Protein AF-T1AC53-F1 (afdb_monomer_lite)

Organism: NCBI:txid410659

Sequence (130 aa):
MSADTTSFPVYLRVLTKAKKARPKWEARDERPNDHLTLVFDTETTTDYQQDLRFGVARVYALGNLTRTVVFYGEVTDEERETISAWAKESGYDAMPREEFVKSVFLPLALDQRAVVVGFNLPFDLSRLAV

Foldseek 3Di:
DDPDPDDDDDDDDDDDDPDDPDDDDDPDPDDAPPQKAKEKDFQFDPDPVRATAKMKIFIGGNNHTDAIEIEGDPDDPVVLCVSCVVCVVVVHHYYYLQCCVVPPVCCVCPVNVHHYDYDVVVVVVVNSDD

Structure (mmCIF, N/CA/C/O backbone):
data_AF-T1AC53-F1
#
_entry.id   AF-T1AC53-F1
#
loop_
_atom_site.group_PDB
_atom_site.id
_atom_site.type_symbol
_atom_site.label_atom_id
_atom_site.label_alt_id
_atom_site.label_comp_id
_atom_site.label_asym_id
_atom_site.label_entity_id
_atom_site.label_seq_id
_atom_site.pdbx_PDB_ins_code
_atom_site.Cartn_x
_atom_site.Cartn_y
_atom_site.Cartn_z
_atom_site.occupancy
_atom_site.B_iso_or_equiv
_atom_site.auth_seq_id
_atom_site.auth_comp_id
_atom_site.auth_asym_id
_atom_site.auth_atom_id
_atom_site.pdbx_PDB_model_num
ATOM 1 N N . MET A 1 1 ? 30.720 9.143 36.780 1.00 39.81 1 MET A N 1
ATOM 2 C CA . MET A 1 1 ? 29.527 8.340 36.452 1.00 39.81 1 MET A CA 1
ATOM 3 C C . MET A 1 1 ? 29.515 8.173 34.945 1.00 39.81 1 MET A C 1
ATOM 5 O O . MET A 1 1 ? 29.294 9.147 34.241 1.00 39.81 1 MET A O 1
ATOM 9 N N . SER A 1 2 ? 29.936 7.006 34.463 1.00 45.09 2 SER A N 1
ATOM 10 C CA . SER A 1 2 ? 29.977 6.672 33.038 1.00 45.09 2 SER A CA 1
ATOM 11 C C . SER A 1 2 ? 28.555 6.394 32.565 1.00 45.09 2 SER A C 1
ATOM 13 O O . SER A 1 2 ? 27.897 5.521 33.125 1.00 45.09 2 SER A O 1
ATOM 15 N N . ALA A 1 3 ? 28.076 7.166 31.590 1.00 49.88 3 ALA A N 1
ATOM 16 C CA . ALA A 1 3 ? 26.796 6.911 30.949 1.00 49.88 3 ALA A CA 1
ATOM 17 C C . ALA A 1 3 ? 26.873 5.559 30.231 1.00 49.88 3 ALA A C 1
ATOM 19 O O . ALA A 1 3 ? 27.726 5.351 29.370 1.00 49.88 3 ALA A O 1
ATOM 20 N N . ASP A 1 4 ? 26.021 4.645 30.675 1.00 58.34 4 ASP A N 1
ATOM 21 C CA . ASP A 1 4 ? 25.825 3.314 30.126 1.00 58.34 4 ASP A CA 1
ATOM 22 C C . ASP A 1 4 ? 25.293 3.468 28.695 1.00 58.34 4 ASP A C 1
ATOM 24 O O . ASP A 1 4 ? 24.227 4.050 28.478 1.00 58.34 4 ASP A O 1
ATOM 28 N N . THR A 1 5 ? 26.079 3.046 27.705 1.00 56.56 5 THR A N 1
ATOM 29 C CA . THR A 1 5 ? 25.692 3.091 26.293 1.00 56.56 5 THR A CA 1
ATOM 30 C C . THR A 1 5 ? 24.596 2.053 26.086 1.00 56.56 5 THR A C 1
ATOM 32 O O . THR A 1 5 ? 24.867 0.878 25.842 1.00 56.56 5 THR A O 1
ATOM 35 N N . THR A 1 6 ? 23.347 2.481 26.238 1.00 64.44 6 THR A N 1
ATOM 36 C CA . THR A 1 6 ? 22.156 1.657 26.061 1.00 64.44 6 THR A CA 1
ATOM 37 C C . THR A 1 6 ? 22.160 1.031 24.669 1.00 64.44 6 THR A C 1
ATOM 39 O O . THR A 1 6 ? 22.087 1.704 23.643 1.00 64.44 6 THR A O 1
ATOM 42 N N . SER A 1 7 ? 22.302 -0.293 24.636 1.00 67.06 7 SER A N 1
ATOM 43 C CA . SER A 1 7 ? 22.166 -1.092 23.424 1.00 67.06 7 SER A CA 1
ATOM 44 C C . SER A 1 7 ? 20.745 -0.932 22.887 1.00 67.06 7 SER A C 1
ATOM 46 O O . SER A 1 7 ? 19.778 -1.304 23.550 1.00 67.06 7 SER A O 1
ATOM 48 N N . PHE A 1 8 ? 20.617 -0.364 21.689 1.00 59.66 8 PHE A N 1
ATOM 49 C CA . PHE A 1 8 ? 19.352 -0.332 20.967 1.00 59.66 8 PHE A CA 1
ATOM 50 C 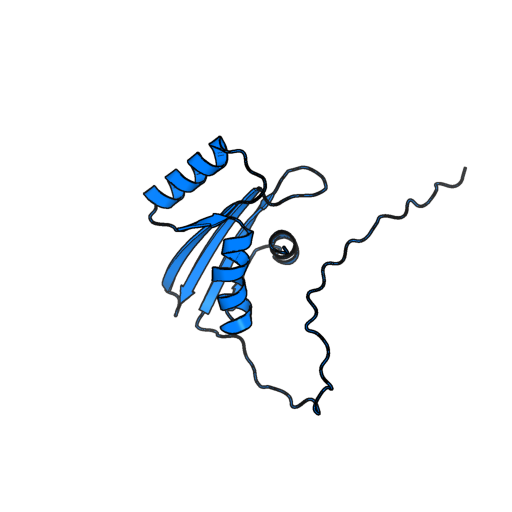C . PHE A 1 8 ? 19.200 -1.638 20.181 1.00 59.66 8 PHE A C 1
ATOM 52 O O . PHE A 1 8 ? 20.071 -1.950 19.362 1.00 59.66 8 PHE A O 1
ATOM 59 N N . PRO A 1 9 ? 18.125 -2.415 20.390 1.00 68.19 9 PRO A N 1
ATOM 60 C CA . PRO A 1 9 ? 17.877 -3.590 19.573 1.00 68.19 9 PRO A CA 1
ATOM 61 C C . PRO A 1 9 ? 17.594 -3.150 18.132 1.00 68.19 9 PRO A C 1
ATOM 63 O O . PRO A 1 9 ? 16.633 -2.435 17.856 1.00 68.19 9 PRO A O 1
ATOM 66 N N . VAL A 1 10 ? 18.456 -3.571 17.205 1.00 65.75 10 VAL A N 1
ATOM 67 C CA . VAL A 1 10 ? 18.244 -3.389 15.767 1.00 65.75 10 VAL A CA 1
ATOM 68 C C . VAL A 1 10 ? 17.464 -4.590 15.253 1.00 65.75 10 VAL A C 1
ATOM 70 O O . VAL A 1 10 ? 17.959 -5.717 15.262 1.00 65.75 10 VAL A O 1
ATOM 73 N N . TYR A 1 11 ? 16.242 -4.347 14.791 1.00 66.00 11 TYR A N 1
ATOM 74 C CA . TYR A 1 11 ? 15.401 -5.376 14.194 1.00 66.00 11 TYR A CA 1
ATOM 75 C C . TYR A 1 11 ? 15.585 -5.372 12.677 1.00 66.00 11 TYR A C 1
ATOM 77 O O . TYR A 1 11 ? 15.142 -4.461 11.981 1.00 66.00 11 TYR A O 1
ATOM 85 N N . LEU A 1 12 ? 16.253 -6.404 12.159 1.00 57.72 12 LEU A N 1
ATOM 86 C CA . LEU A 1 12 ? 16.445 -6.613 10.727 1.00 57.72 12 LEU A CA 1
ATOM 87 C C . LEU A 1 12 ? 15.431 -7.648 10.226 1.00 57.72 12 LEU A C 1
ATOM 89 O O . LEU A 1 12 ? 15.503 -8.821 10.593 1.00 57.72 12 LEU A O 1
ATOM 93 N N . ARG A 1 13 ? 14.502 -7.234 9.360 1.00 59.56 13 ARG A N 1
ATOM 94 C CA . ARG A 1 13 ? 13.621 -8.162 8.637 1.00 59.56 13 ARG A CA 1
ATOM 95 C C . ARG A 1 13 ? 14.279 -8.529 7.310 1.00 59.56 13 ARG A C 1
ATOM 97 O O . ARG A 1 13 ? 14.481 -7.670 6.457 1.00 59.56 13 ARG A O 1
ATOM 104 N N . VAL A 1 14 ? 14.625 -9.804 7.137 1.00 72.12 14 VAL A N 1
ATOM 105 C CA . VAL A 1 14 ? 15.183 -10.335 5.885 1.00 72.12 14 VAL A CA 1
ATOM 106 C C . VAL A 1 14 ? 14.300 -11.468 5.392 1.00 72.12 14 VAL A C 1
ATOM 108 O O . VAL A 1 14 ? 14.172 -12.496 6.054 1.00 72.12 14 VAL A O 1
ATOM 111 N N . LEU A 1 15 ? 13.750 -11.322 4.189 1.00 68.38 15 LEU A N 1
ATOM 112 C CA . LEU A 1 15 ? 13.150 -12.441 3.477 1.00 68.38 15 LEU A CA 1
ATOM 113 C C . LEU A 1 15 ? 14.269 -13.234 2.788 1.00 68.38 15 LEU A C 1
ATOM 115 O O . LEU A 1 15 ? 14.904 -12.743 1.855 1.00 68.38 15 LEU A O 1
ATOM 119 N N . THR A 1 16 ? 14.519 -14.467 3.231 1.00 71.88 16 THR A N 1
ATOM 120 C CA . THR A 1 16 ? 15.448 -15.376 2.542 1.00 71.88 16 THR A CA 1
ATOM 121 C C . THR A 1 16 ? 14.692 -16.566 1.962 1.00 71.88 16 THR A C 1
ATOM 123 O O . THR A 1 16 ? 13.901 -17.211 2.645 1.00 71.88 16 THR A O 1
ATOM 126 N N . LYS A 1 17 ? 14.930 -16.882 0.684 1.00 75.62 17 LYS A N 1
ATOM 127 C CA . LYS A 1 17 ? 14.525 -18.175 0.112 1.00 75.62 17 LYS A CA 1
ATOM 128 C C . LYS A 1 17 ? 15.512 -19.245 0.601 1.00 75.62 17 LYS A C 1
ATOM 130 O O . LYS A 1 17 ? 16.719 -18.994 0.620 1.00 75.62 17 LYS A O 1
ATOM 135 N N . ALA A 1 18 ? 15.026 -20.435 0.962 1.00 72.69 18 ALA A N 1
ATOM 136 C CA . ALA A 1 18 ? 15.882 -21.554 1.365 1.00 72.69 18 ALA A CA 1
ATOM 137 C C . ALA A 1 18 ? 16.956 -21.844 0.291 1.00 72.69 18 ALA A C 1
ATOM 139 O O . ALA A 1 18 ? 16.640 -21.985 -0.894 1.00 72.69 18 ALA A O 1
ATOM 140 N N . LYS A 1 19 ? 18.238 -21.918 0.686 1.00 58.81 19 LYS A N 1
ATOM 141 C CA . LYS A 1 19 ? 19.358 -22.185 -0.235 1.00 58.81 19 LYS A CA 1
ATOM 142 C C . LYS A 1 19 ? 19.293 -23.630 -0.754 1.00 58.81 19 LYS A C 1
ATOM 144 O O . LYS A 1 19 ? 19.782 -24.543 -0.098 1.00 58.81 19 LYS A O 1
ATOM 149 N N . LYS A 1 20 ? 18.778 -23.836 -1.969 1.00 66.25 20 LYS A N 1
ATOM 150 C CA . LYS A 1 20 ? 19.229 -24.954 -2.820 1.00 66.25 20 LYS A CA 1
ATOM 151 C C . LYS A 1 20 ? 20.613 -24.608 -3.392 1.00 66.25 20 LYS A C 1
ATOM 153 O O . LYS A 1 20 ? 20.920 -23.426 -3.560 1.00 66.25 20 LYS A O 1
ATOM 158 N N . ALA A 1 21 ? 21.456 -25.621 -3.623 1.00 65.44 21 ALA A N 1
ATOM 159 C CA . ALA A 1 21 ? 22.818 -25.461 -4.144 1.00 65.44 21 ALA A CA 1
ATOM 160 C C . ALA A 1 21 ? 22.843 -24.479 -5.329 1.00 65.44 21 ALA A C 1
ATOM 162 O O . ALA A 1 21 ? 22.028 -24.592 -6.244 1.00 65.44 21 ALA A O 1
ATOM 163 N N . ARG A 1 22 ? 23.728 -23.474 -5.272 1.00 56.34 22 ARG A N 1
ATOM 164 C CA . ARG A 1 22 ? 23.737 -22.376 -6.245 1.00 56.34 22 ARG A CA 1
ATOM 165 C C . ARG A 1 22 ? 24.419 -22.827 -7.543 1.00 56.34 22 ARG A C 1
ATOM 167 O O . ARG A 1 22 ? 25.608 -23.140 -7.491 1.00 56.34 22 ARG A O 1
ATOM 174 N N . PRO A 1 23 ? 23.725 -22.825 -8.694 1.00 65.00 23 PRO A N 1
ATOM 175 C CA . PRO A 1 23 ? 24.395 -22.892 -9.986 1.00 65.00 23 PRO A CA 1
ATOM 176 C C . PRO A 1 23 ? 25.288 -21.655 -10.187 1.00 65.00 23 PRO A C 1
ATOM 178 O O . PRO A 1 23 ? 25.116 -20.628 -9.522 1.00 65.00 23 PRO A O 1
ATOM 181 N N . LYS A 1 24 ? 26.270 -21.778 -11.087 1.00 57.53 24 LYS A N 1
ATOM 182 C CA . LYS A 1 24 ? 27.206 -20.712 -11.474 1.00 57.53 24 LYS A CA 1
ATOM 183 C C . LYS A 1 24 ? 26.410 -19.453 -11.860 1.00 57.53 24 LYS A C 1
ATOM 185 O O . LYS A 1 24 ? 25.439 -19.555 -12.602 1.00 57.53 24 LYS A O 1
ATOM 190 N N . TRP A 1 25 ? 26.773 -18.295 -11.306 1.00 51.94 25 TRP A N 1
ATOM 191 C CA . TRP A 1 25 ? 26.032 -17.047 -11.517 1.00 51.94 25 TRP A CA 1
ATOM 192 C C . TRP A 1 25 ? 26.261 -16.557 -12.951 1.00 51.94 25 TRP A C 1
ATOM 194 O O . TRP A 1 25 ? 27.343 -16.072 -13.277 1.00 51.94 25 TRP A O 1
ATOM 204 N N . GLU A 1 26 ? 25.263 -16.728 -13.811 1.00 58.00 26 GLU A N 1
ATOM 205 C CA . GLU A 1 26 ? 25.175 -16.023 -15.086 1.00 58.00 26 GLU A CA 1
ATOM 206 C C . GLU A 1 26 ? 24.484 -14.682 -14.836 1.00 58.00 26 GLU A C 1
ATOM 208 O O . GLU A 1 26 ? 23.461 -14.628 -14.148 1.00 58.00 26 GLU A O 1
ATOM 213 N N . ALA A 1 27 ? 25.054 -13.597 -15.365 1.00 53.09 27 ALA A N 1
ATOM 214 C CA . ALA A 1 27 ? 24.429 -12.285 -15.307 1.00 53.09 27 ALA A CA 1
ATOM 215 C C . ALA A 1 27 ? 23.115 -12.340 -16.092 1.00 53.09 27 ALA A C 1
ATOM 217 O O . ALA A 1 27 ? 23.089 -12.357 -17.320 1.00 53.09 27 ALA A O 1
ATOM 218 N N . ARG A 1 28 ? 22.016 -12.425 -15.355 1.00 56.84 28 ARG A N 1
ATOM 219 C CA . ARG A 1 28 ? 20.667 -12.320 -15.883 1.00 56.84 28 ARG A CA 1
ATOM 220 C C . ARG A 1 28 ? 20.418 -10.852 -16.222 1.00 56.84 28 ARG A C 1
ATOM 222 O O . ARG A 1 28 ? 20.440 -10.022 -15.320 1.00 56.84 28 ARG A O 1
ATOM 229 N N . ASP A 1 29 ? 20.167 -10.539 -17.495 1.00 60.31 29 ASP A N 1
ATOM 230 C CA . ASP A 1 29 ? 19.689 -9.219 -17.960 1.00 60.31 29 ASP A CA 1
ATOM 231 C C . ASP A 1 29 ? 18.210 -9.024 -17.554 1.00 60.31 29 ASP A C 1
ATOM 233 O O . ASP A 1 29 ? 17.331 -8.716 -18.355 1.00 60.31 29 ASP A O 1
ATOM 237 N N . GLU A 1 30 ? 17.895 -9.329 -16.294 1.00 71.69 30 GLU A N 1
ATOM 238 C CA . GLU A 1 30 ? 16.558 -9.222 -15.727 1.00 71.69 30 GLU A CA 1
ATOM 239 C C . GLU A 1 30 ? 16.334 -7.777 -15.296 1.00 71.69 30 GLU A C 1
ATOM 241 O O . GLU A 1 30 ? 16.576 -7.393 -14.152 1.00 71.69 30 GLU A O 1
ATOM 246 N N . ARG A 1 31 ? 15.909 -6.962 -16.258 1.00 82.88 31 ARG A N 1
ATOM 247 C CA . ARG A 1 31 ? 15.542 -5.568 -16.019 1.00 82.88 31 ARG A CA 1
ATOM 248 C C . ARG A 1 31 ? 14.165 -5.470 -15.353 1.00 82.88 31 ARG A C 1
ATOM 250 O O . ARG A 1 31 ? 13.342 -6.380 -15.521 1.00 82.88 31 ARG A O 1
ATOM 257 N N . PRO A 1 32 ? 13.906 -4.383 -14.606 1.00 88.00 32 PRO A N 1
ATOM 258 C CA . PRO A 1 32 ? 12.554 -4.022 -14.207 1.00 88.00 32 PRO A CA 1
ATOM 259 C C . PRO A 1 32 ? 11.608 -3.988 -15.411 1.00 88.00 32 PRO A C 1
ATOM 261 O O . PRO A 1 32 ? 12.017 -3.755 -16.549 1.00 88.00 32 PRO A O 1
ATOM 264 N N . ASN A 1 33 ? 10.330 -4.240 -15.157 1.00 91.94 33 ASN A N 1
ATOM 265 C CA . ASN A 1 33 ? 9.295 -4.048 -16.154 1.00 91.94 33 ASN A CA 1
ATOM 266 C C . ASN A 1 33 ? 8.951 -2.556 -16.236 1.00 91.94 33 ASN A C 1
ATOM 268 O O . ASN A 1 33 ? 8.101 -2.071 -15.494 1.00 91.94 33 ASN A O 1
ATOM 272 N N . ASP A 1 34 ? 9.590 -1.842 -17.162 1.00 89.69 34 ASP A N 1
ATOM 273 C CA . ASP A 1 34 ? 9.417 -0.392 -17.350 1.00 89.69 34 ASP A CA 1
ATOM 274 C C . ASP A 1 34 ? 7.985 0.017 -17.761 1.00 89.69 34 ASP A C 1
ATOM 276 O O . ASP A 1 34 ? 7.645 1.200 -17.785 1.00 89.69 34 ASP A O 1
ATOM 280 N N . HIS A 1 35 ? 7.121 -0.950 -18.084 1.00 95.25 35 HIS A N 1
ATOM 281 C CA . HIS A 1 35 ? 5.713 -0.721 -18.406 1.00 95.25 35 HIS A CA 1
ATOM 282 C C . HIS A 1 35 ? 4.774 -0.897 -17.215 1.00 95.25 35 HIS A C 1
ATOM 284 O O . HIS A 1 35 ? 3.568 -0.714 -17.382 1.00 95.25 35 HIS A O 1
ATOM 290 N N . LEU A 1 36 ? 5.290 -1.264 -16.042 1.00 97.56 36 LEU A N 1
ATOM 291 C CA . LEU A 1 36 ? 4.490 -1.535 -14.858 1.00 97.56 36 LEU A CA 1
ATOM 292 C C . LEU A 1 36 ? 5.069 -0.797 -13.653 1.00 97.56 36 LEU A C 1
ATOM 294 O O . LEU A 1 36 ? 6.174 -1.094 -13.205 1.00 97.56 36 LEU A O 1
ATOM 298 N N . THR A 1 37 ? 4.290 0.120 -13.090 1.00 98.38 37 THR A N 1
ATOM 299 C CA . THR A 1 37 ? 4.695 0.921 -11.932 1.00 98.38 37 THR A CA 1
ATOM 300 C C . THR A 1 37 ? 3.718 0.709 -10.789 1.00 98.38 37 THR A C 1
ATOM 302 O O . THR A 1 37 ? 2.507 0.852 -10.962 1.00 98.38 37 THR A O 1
ATOM 305 N N . LEU A 1 38 ? 4.249 0.404 -9.610 1.00 98.12 38 LEU A N 1
ATOM 306 C CA . LEU A 1 38 ? 3.504 0.334 -8.360 1.00 98.12 38 LEU A CA 1
ATOM 307 C C . LEU A 1 38 ? 3.922 1.516 -7.488 1.00 98.12 38 LEU A C 1
ATOM 309 O O . LEU A 1 38 ? 5.035 1.537 -6.968 1.00 98.12 38 LEU A O 1
ATOM 313 N N . VAL A 1 39 ? 3.034 2.494 -7.339 1.00 98.31 39 VAL A N 1
ATOM 314 C CA . VAL A 1 39 ? 3.249 3.650 -6.462 1.00 98.31 39 VAL A CA 1
ATOM 315 C C . VAL A 1 39 ? 2.476 3.421 -5.179 1.00 98.31 39 VAL A C 1
ATOM 317 O O . VAL A 1 39 ? 1.281 3.144 -5.261 1.00 98.31 39 VAL A O 1
ATOM 320 N N . PHE A 1 40 ? 3.101 3.542 -4.015 1.00 97.81 40 PHE A N 1
ATOM 321 C CA . PHE A 1 40 ? 2.357 3.478 -2.760 1.00 97.81 40 PHE A CA 1
ATOM 322 C C . PHE A 1 40 ? 2.984 4.333 -1.666 1.00 97.81 40 PHE A C 1
ATOM 324 O O . PHE A 1 40 ? 4.153 4.709 -1.755 1.00 97.81 40 PHE A O 1
ATOM 331 N N . ASP A 1 41 ? 2.169 4.613 -0.658 1.00 97.25 41 ASP A N 1
ATOM 332 C CA . ASP A 1 41 ? 2.523 5.366 0.541 1.00 97.25 41 ASP A CA 1
ATOM 333 C C . ASP A 1 41 ? 1.766 4.789 1.744 1.00 97.25 41 ASP A C 1
ATOM 335 O O . ASP A 1 41 ? 0.694 4.179 1.565 1.00 97.25 41 ASP A O 1
ATOM 339 N N . THR A 1 42 ? 2.332 4.929 2.944 1.00 96.38 42 THR A N 1
ATOM 340 C CA . THR A 1 42 ? 1.744 4.403 4.181 1.00 96.38 42 THR A CA 1
ATOM 341 C C . THR A 1 42 ? 1.574 5.472 5.251 1.00 96.38 42 THR A C 1
ATOM 343 O O . THR A 1 42 ? 2.461 6.273 5.510 1.00 96.38 42 THR A O 1
ATOM 346 N N . GLU A 1 43 ? 0.437 5.417 5.936 1.00 96.44 43 GLU A N 1
ATOM 347 C CA . GLU A 1 43 ? 0.169 6.160 7.159 1.00 96.44 43 GLU A CA 1
ATOM 348 C C . GLU A 1 43 ? 0.459 5.260 8.361 1.00 96.44 43 GLU A C 1
ATOM 350 O O . GLU A 1 43 ? -0.028 4.123 8.451 1.00 96.44 43 GLU A O 1
ATOM 355 N N . THR A 1 44 ? 1.249 5.768 9.301 1.00 95.81 44 THR A N 1
ATOM 356 C CA . THR A 1 44 ? 1.738 5.021 10.464 1.00 95.81 44 THR A CA 1
ATOM 357 C C . THR A 1 44 ? 1.225 5.591 11.781 1.00 95.81 44 THR A C 1
ATOM 359 O O . THR A 1 44 ? 0.697 6.704 11.857 1.00 95.81 44 THR A O 1
ATOM 362 N N . THR A 1 45 ? 1.342 4.818 12.861 1.00 94.44 45 THR A N 1
ATOM 363 C CA . THR A 1 45 ? 1.169 5.358 14.214 1.00 94.44 45 THR A CA 1
ATOM 364 C C . THR A 1 45 ? 2.250 6.399 14.506 1.00 94.44 45 THR A C 1
ATOM 366 O O . THR A 1 45 ? 3.319 6.397 13.906 1.00 94.44 45 THR A O 1
ATOM 369 N N . THR A 1 46 ? 1.995 7.310 15.442 1.00 91.00 46 THR A N 1
ATOM 370 C CA . THR A 1 46 ? 2.948 8.375 15.804 1.00 91.00 46 THR A CA 1
ATOM 371 C C . THR A 1 46 ? 3.955 7.950 16.876 1.00 91.00 46 THR A C 1
ATOM 373 O O . THR A 1 46 ? 4.805 8.747 17.268 1.00 91.00 46 THR A O 1
ATOM 376 N N . ASP A 1 47 ? 3.845 6.726 17.397 1.00 90.44 47 ASP A N 1
ATOM 377 C CA . ASP A 1 47 ? 4.775 6.181 18.387 1.00 90.44 47 ASP A CA 1
ATOM 378 C C . ASP A 1 47 ? 6.085 5.696 17.737 1.00 90.44 47 ASP A C 1
ATOM 380 O O . ASP A 1 47 ? 6.260 5.742 16.522 1.00 90.44 47 ASP A O 1
ATOM 384 N N . TYR A 1 48 ? 7.040 5.240 18.547 1.00 88.38 48 TYR A N 1
ATOM 385 C CA . TYR A 1 48 ? 8.345 4.787 18.054 1.00 88.38 48 TYR A CA 1
ATOM 386 C C . TYR A 1 48 ? 8.294 3.523 17.184 1.00 88.38 48 TYR A C 1
ATOM 388 O O . TYR A 1 48 ? 9.248 3.267 16.449 1.00 88.38 48 TYR A O 1
ATOM 396 N N . GLN A 1 49 ? 7.230 2.722 17.280 1.00 87.56 49 GLN A N 1
ATOM 397 C CA . GLN A 1 49 ? 7.060 1.529 16.454 1.00 87.56 49 GLN A CA 1
ATOM 398 C C . GLN A 1 49 ? 6.621 1.903 15.045 1.00 87.56 49 GLN A C 1
ATOM 400 O O . GLN A 1 49 ? 7.069 1.239 14.108 1.00 87.56 49 GLN A O 1
ATOM 405 N N . GLN A 1 50 ? 5.863 2.999 14.887 1.00 91.12 50 GLN A N 1
ATOM 406 C CA . GLN A 1 50 ? 5.366 3.483 13.594 1.00 91.12 50 GLN A CA 1
ATOM 407 C C . GLN A 1 50 ? 4.605 2.371 12.855 1.00 91.12 50 GLN A C 1
ATOM 409 O O . GLN A 1 50 ? 4.894 2.072 11.694 1.00 91.12 50 GLN A O 1
ATOM 414 N N . ASP A 1 51 ? 3.701 1.679 13.544 1.00 93.62 51 ASP A N 1
ATOM 415 C CA . ASP A 1 51 ? 2.965 0.557 12.964 1.00 93.62 51 ASP A CA 1
ATOM 416 C C . ASP A 1 51 ? 2.043 1.033 11.840 1.00 93.62 51 ASP A C 1
ATOM 418 O O . ASP A 1 51 ? 1.553 2.161 11.850 1.00 93.62 51 ASP A O 1
ATOM 422 N N . LEU A 1 52 ? 1.829 0.179 10.835 1.00 96.25 52 LEU A N 1
ATOM 423 C CA . LEU A 1 52 ? 0.972 0.514 9.701 1.00 96.25 52 LEU A CA 1
ATOM 424 C C . LEU A 1 52 ? -0.459 0.739 10.183 1.00 96.25 52 LEU A C 1
ATOM 426 O O . LEU A 1 52 ? -1.080 -0.210 10.655 1.00 96.25 52 LEU A O 1
ATOM 430 N N . ARG A 1 53 ? -1.017 1.924 9.941 1.00 97.12 53 ARG A N 1
ATOM 431 C CA . ARG A 1 53 ? -2.458 2.159 10.063 1.00 97.12 53 ARG A CA 1
ATOM 432 C C . ARG A 1 53 ? -3.142 1.787 8.757 1.00 97.12 53 ARG A C 1
ATOM 434 O O . ARG A 1 53 ? -3.893 0.820 8.690 1.00 97.12 53 ARG A O 1
ATOM 441 N N . PHE A 1 54 ? -2.823 2.496 7.683 1.00 97.94 54 PHE A N 1
ATOM 442 C CA . PHE A 1 54 ? -3.320 2.184 6.347 1.00 97.94 54 PHE A CA 1
ATOM 443 C C . PHE A 1 54 ? -2.368 2.701 5.276 1.00 97.94 54 PHE A C 1
ATOM 445 O O . PHE A 1 54 ? -1.402 3.390 5.571 1.00 97.94 54 PHE A O 1
ATOM 452 N N . GLY A 1 55 ? -2.614 2.349 4.025 1.00 97.69 55 GLY A N 1
ATOM 453 C CA . GLY A 1 55 ? -1.873 2.872 2.894 1.00 97.69 55 GLY A CA 1
ATOM 454 C C . GLY A 1 55 ? -2.683 2.784 1.616 1.00 97.69 55 GLY A C 1
ATOM 455 O O . GLY A 1 55 ? -3.718 2.110 1.543 1.00 97.69 55 GLY A O 1
ATOM 456 N N . VAL A 1 56 ? -2.206 3.491 0.599 1.00 98.44 56 VAL A N 1
ATOM 457 C CA . VAL A 1 56 ? -2.830 3.520 -0.723 1.00 98.44 56 VAL A CA 1
ATOM 458 C C . VAL A 1 56 ? -1.784 3.163 -1.759 1.00 98.44 56 VAL A C 1
ATOM 460 O O . VAL A 1 56 ? -0.710 3.755 -1.810 1.00 98.44 56 VAL A O 1
ATOM 463 N N . ALA A 1 57 ? -2.120 2.203 -2.610 1.00 98.38 57 ALA A N 1
ATOM 464 C CA . ALA A 1 57 ? -1.311 1.764 -3.726 1.00 98.38 57 ALA A CA 1
ATOM 465 C C . ALA A 1 57 ? -2.030 2.036 -5.048 1.00 98.38 57 ALA A C 1
ATOM 467 O O . ALA A 1 57 ? -3.225 1.783 -5.198 1.00 98.38 57 ALA A O 1
ATOM 468 N N . ARG A 1 58 ? -1.285 2.517 -6.038 1.00 98.56 58 ARG A N 1
ATOM 469 C CA . ARG A 1 58 ? -1.738 2.728 -7.411 1.00 98.56 58 ARG A CA 1
ATOM 470 C C . ARG A 1 58 ? -0.869 1.940 -8.372 1.00 98.56 58 ARG A C 1
ATOM 472 O O . ARG A 1 58 ? 0.358 2.009 -8.318 1.00 98.56 58 ARG A O 1
ATOM 479 N N . VAL A 1 59 ? -1.525 1.223 -9.273 1.00 98.50 59 VAL A N 1
ATOM 480 C CA . VAL A 1 59 ? -0.884 0.414 -10.307 1.00 98.50 59 VAL A CA 1
ATOM 481 C C . VAL A 1 59 ? -1.052 1.113 -11.644 1.00 98.50 59 VAL A C 1
ATOM 483 O O . VAL A 1 59 ? -2.176 1.323 -12.111 1.00 98.50 59 VAL A O 1
ATOM 486 N N . TYR A 1 60 ? 0.069 1.436 -12.274 1.00 98.44 60 TYR A N 1
ATOM 487 C CA . TYR A 1 60 ? 0.106 2.000 -13.613 1.00 98.44 60 TYR A CA 1
ATOM 488 C C . TYR A 1 60 ? 0.642 0.965 -14.592 1.00 98.44 60 TYR A C 1
ATOM 490 O O . TYR A 1 60 ? 1.722 0.419 -14.377 1.00 98.44 60 TYR A O 1
ATOM 498 N N . ALA A 1 61 ? -0.091 0.731 -15.678 1.00 97.31 61 ALA A N 1
ATOM 499 C CA . ALA A 1 61 ? 0.360 -0.088 -16.795 1.00 97.31 61 ALA A CA 1
ATOM 500 C C . ALA A 1 61 ? 0.437 0.785 -18.050 1.00 97.31 61 ALA A C 1
ATOM 502 O O . ALA A 1 61 ? -0.527 1.474 -18.392 1.00 97.31 61 ALA A O 1
ATOM 503 N N . LEU A 1 62 ? 1.589 0.786 -18.724 1.00 96.00 62 LEU A N 1
ATOM 504 C CA . LEU A 1 62 ? 1.853 1.632 -19.896 1.00 96.00 62 LEU A CA 1
ATOM 505 C C . LEU A 1 62 ? 1.544 3.122 -19.627 1.00 96.00 62 LEU A C 1
ATOM 507 O O . LEU A 1 62 ? 1.004 3.817 -20.482 1.00 96.00 62 LEU A O 1
ATOM 511 N N . GLY A 1 63 ? 1.831 3.595 -18.408 1.00 93.94 63 GLY A N 1
ATOM 512 C CA . GLY A 1 63 ? 1.565 4.972 -17.970 1.00 93.94 63 GLY A CA 1
ATOM 513 C C . GLY A 1 63 ? 0.112 5.278 -17.577 1.00 93.94 63 GLY A C 1
ATOM 514 O O . GLY A 1 63 ? -0.155 6.366 -17.077 1.00 93.94 63 GLY A O 1
ATOM 515 N N . ASN A 1 64 ? -0.821 4.336 -17.738 1.00 97.50 64 ASN A N 1
ATOM 516 C CA . ASN A 1 64 ? -2.231 4.530 -17.393 1.00 97.50 64 ASN A CA 1
ATOM 517 C C . ASN A 1 64 ? -2.537 3.963 -16.009 1.00 97.50 64 ASN A C 1
ATOM 519 O O . ASN A 1 64 ? -2.130 2.843 -15.705 1.00 97.50 64 ASN A O 1
ATOM 523 N N . LEU A 1 65 ? -3.289 4.701 -15.190 1.00 97.88 65 LEU A N 1
ATOM 524 C CA . LEU A 1 65 ? -3.793 4.191 -13.915 1.00 97.88 65 LEU A CA 1
ATOM 525 C C . LEU A 1 65 ? -4.791 3.060 -14.186 1.00 97.88 65 LEU A C 1
ATOM 527 O O . LEU A 1 65 ? -5.821 3.279 -14.817 1.00 97.88 65 LEU A O 1
ATOM 531 N N . THR A 1 66 ? -4.481 1.859 -13.706 1.00 97.25 66 THR A N 1
ATOM 532 C CA . THR A 1 66 ? -5.302 0.656 -13.934 1.00 97.25 66 THR A CA 1
ATOM 533 C C . THR A 1 66 ? -6.017 0.177 -12.684 1.00 97.25 66 THR A C 1
ATOM 535 O O . THR A 1 66 ? -7.102 -0.390 -12.779 1.00 97.25 66 THR A O 1
ATOM 538 N N . ARG A 1 67 ? -5.415 0.387 -11.511 1.00 97.50 67 ARG A N 1
ATOM 539 C CA . ARG A 1 67 ? -5.946 -0.106 -10.243 1.00 97.50 67 ARG A CA 1
ATOM 540 C C . ARG A 1 67 ? -5.511 0.795 -9.099 1.00 97.50 67 ARG A C 1
ATOM 542 O O . ARG A 1 67 ? -4.352 1.205 -9.048 1.00 97.50 67 ARG A O 1
ATOM 549 N N . THR A 1 68 ? -6.421 1.029 -8.164 1.00 98.62 68 THR A N 1
ATOM 550 C CA . THR A 1 68 ? -6.127 1.636 -6.865 1.00 98.62 68 THR A CA 1
ATOM 551 C C . THR A 1 68 ? -6.550 0.655 -5.784 1.00 98.62 68 THR A C 1
ATOM 553 O O . THR A 1 68 ? -7.658 0.120 -5.831 1.00 98.62 68 THR A O 1
ATOM 556 N N . VAL A 1 69 ? -5.658 0.412 -4.831 1.00 98.50 69 VAL A N 1
ATOM 557 C CA . VAL A 1 69 ? -5.880 -0.485 -3.701 1.00 98.50 69 VAL A CA 1
ATOM 558 C C . VAL A 1 69 ? -5.601 0.279 -2.423 1.00 98.50 69 VAL A C 1
ATOM 560 O O . VAL A 1 69 ? -4.551 0.899 -2.276 1.00 98.50 69 VAL A O 1
ATOM 563 N N . VAL A 1 70 ? -6.538 0.213 -1.497 1.00 98.50 70 VAL A N 1
ATOM 564 C CA . VAL A 1 70 ? -6.400 0.694 -0.133 1.00 98.50 70 VAL A CA 1
ATOM 565 C C . VAL A 1 70 ? -6.150 -0.521 0.745 1.00 98.50 70 VAL A C 1
ATOM 567 O O . VAL A 1 70 ? -6.814 -1.550 0.606 1.00 98.50 70 VAL A O 1
ATOM 570 N N . PHE A 1 71 ? -5.175 -0.429 1.635 1.00 98.19 71 PHE A N 1
ATOM 571 C CA . PHE A 1 71 ? -4.868 -1.512 2.555 1.00 98.19 71 PHE A CA 1
ATOM 572 C C . PHE A 1 71 ? -4.721 -0.995 3.974 1.00 98.19 71 PHE A C 1
ATOM 574 O O . PHE A 1 71 ? -4.302 0.138 4.175 1.00 98.19 71 PHE A O 1
ATOM 581 N N . TYR A 1 72 ? -5.083 -1.810 4.960 1.00 97.94 72 TYR A N 1
ATOM 582 C CA . TYR A 1 72 ? -5.093 -1.399 6.366 1.00 97.94 72 TYR A CA 1
ATOM 583 C C . TYR A 1 72 ? -4.450 -2.442 7.289 1.00 97.94 72 TYR A C 1
ATOM 585 O O . TYR A 1 72 ? -4.467 -3.642 7.002 1.00 97.94 72 TYR A O 1
ATOM 593 N N . GLY A 1 73 ? -3.855 -1.962 8.380 1.00 96.19 73 GLY A N 1
ATOM 594 C CA . GLY A 1 73 ? -3.217 -2.733 9.446 1.00 96.19 73 GLY A CA 1
ATOM 595 C C . GLY A 1 73 ? -3.876 -2.442 10.794 1.00 96.19 73 GLY A C 1
ATOM 596 O O . GLY A 1 73 ? -5.018 -2.841 11.017 1.00 96.19 73 GLY A O 1
ATOM 597 N N . GLU A 1 74 ? -3.156 -1.741 11.668 1.00 95.25 74 GLU A N 1
ATOM 598 C CA . GLU A 1 74 ? -3.576 -1.342 13.014 1.00 95.25 74 GLU A CA 1
ATOM 599 C C . GLU A 1 74 ? -4.595 -0.189 12.953 1.00 95.25 74 GLU A C 1
ATOM 601 O O . GLU A 1 74 ? -4.250 0.991 13.067 1.00 95.25 74 GLU A O 1
ATOM 606 N N . VAL A 1 75 ? -5.863 -0.542 12.733 1.00 96.50 75 VAL A N 1
ATOM 607 C CA . VAL A 1 75 ? -7.019 0.371 12.725 1.00 96.50 75 VAL A CA 1
ATOM 608 C C . VAL A 1 75 ? -8.165 -0.201 13.552 1.00 96.50 75 VAL A C 1
ATOM 610 O O . VAL A 1 75 ? -8.309 -1.422 13.667 1.00 96.50 75 VAL A O 1
ATOM 613 N N . THR A 1 76 ? -9.005 0.675 14.101 1.00 97.19 76 THR A N 1
ATOM 614 C CA . THR A 1 76 ? -10.254 0.258 14.756 1.00 97.19 76 THR A CA 1
ATOM 615 C C . THR A 1 76 ? -11.273 -0.253 13.732 1.00 97.19 76 THR A C 1
ATOM 617 O O . THR A 1 76 ? -11.138 -0.032 12.526 1.00 97.19 76 THR A O 1
ATOM 620 N N . ASP A 1 77 ? -12.328 -0.924 14.200 1.00 97.25 77 ASP A N 1
ATOM 621 C CA . ASP A 1 77 ? -13.415 -1.367 13.319 1.00 97.25 77 ASP A CA 1
ATOM 622 C C . ASP A 1 77 ? -14.136 -0.177 12.661 1.00 97.25 77 ASP A C 1
ATOM 624 O O . ASP A 1 77 ? -14.411 -0.212 11.464 1.00 97.25 77 ASP A O 1
ATOM 628 N N . GLU A 1 78 ? -14.339 0.920 13.397 1.00 97.81 78 GLU A N 1
ATOM 629 C CA . GLU A 1 78 ? -14.934 2.160 12.874 1.00 97.81 78 GLU A CA 1
ATOM 630 C C . GLU A 1 78 ? -14.064 2.803 11.777 1.00 97.81 78 GLU A C 1
ATOM 632 O O . GLU A 1 78 ? -14.558 3.245 10.734 1.00 97.81 78 GLU A O 1
ATOM 637 N N . GLU A 1 79 ? -12.744 2.832 11.979 1.00 97.44 79 GLU A N 1
ATOM 638 C CA . GLU A 1 79 ? -11.788 3.331 10.987 1.00 97.44 79 GLU A CA 1
ATOM 639 C C . GLU A 1 79 ? -11.765 2.437 9.744 1.00 97.44 79 GLU A C 1
ATOM 641 O O . GLU A 1 79 ? -11.792 2.939 8.618 1.00 97.44 79 GLU A O 1
ATOM 646 N N . ARG A 1 80 ? -11.775 1.112 9.927 1.00 97.75 80 ARG A N 1
ATOM 647 C CA . ARG A 1 80 ? -11.856 0.141 8.828 1.00 97.75 80 ARG A CA 1
ATOM 648 C C . ARG A 1 80 ? -13.121 0.333 8.003 1.00 97.75 80 ARG A C 1
ATOM 650 O O . ARG A 1 80 ? -13.039 0.306 6.772 1.00 97.75 80 ARG A O 1
ATOM 657 N N . GLU A 1 81 ? -14.272 0.505 8.648 1.00 97.62 81 GLU A N 1
ATOM 658 C CA . GLU A 1 81 ? -15.540 0.775 7.966 1.00 97.62 81 GLU A CA 1
ATOM 659 C C . GLU A 1 81 ? -15.465 2.074 7.168 1.00 97.62 81 GLU A C 1
ATOM 661 O O . GLU A 1 81 ? -15.814 2.086 5.987 1.00 97.62 81 GLU A O 1
ATOM 666 N N . THR A 1 82 ? -14.919 3.133 7.768 1.00 98.06 82 THR A N 1
ATOM 667 C CA . THR A 1 82 ? -14.737 4.435 7.114 1.00 98.06 82 THR A CA 1
ATOM 668 C C . THR A 1 82 ? -13.843 4.324 5.876 1.00 98.06 82 THR A C 1
ATOM 670 O O . THR A 1 82 ? -14.223 4.762 4.788 1.00 98.06 82 THR A O 1
ATOM 673 N N . ILE A 1 83 ? -12.679 3.680 6.010 1.00 97.31 83 ILE A N 1
ATOM 674 C CA . ILE A 1 83 ? -11.725 3.464 4.914 1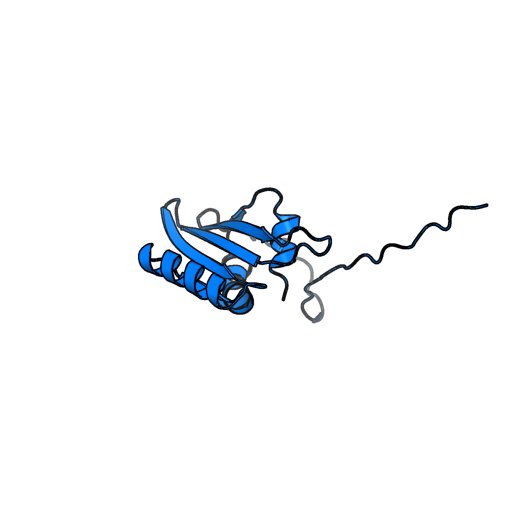.00 97.31 83 ILE A CA 1
ATOM 675 C C . ILE A 1 83 ? -12.370 2.635 3.798 1.00 97.31 83 ILE A C 1
ATOM 677 O O . ILE A 1 83 ? -12.265 2.980 2.619 1.00 97.31 83 ILE A O 1
ATOM 681 N N . SER A 1 84 ? -13.056 1.551 4.161 1.00 96.94 84 SER A N 1
ATOM 682 C CA . SER A 1 84 ? -13.674 0.637 3.197 1.00 96.94 84 SER A CA 1
ATOM 683 C C . SER A 1 84 ? -14.856 1.284 2.472 1.00 96.94 84 SER A C 1
ATOM 685 O O . SER A 1 84 ? -15.031 1.067 1.272 1.00 96.94 84 SER A O 1
ATOM 687 N N . ALA A 1 85 ? -15.649 2.103 3.167 1.00 97.88 85 ALA A N 1
ATOM 688 C CA . ALA A 1 85 ? -16.746 2.859 2.574 1.00 97.88 85 ALA A CA 1
ATOM 689 C C . ALA A 1 85 ? -16.229 3.889 1.561 1.00 97.88 85 ALA A C 1
ATOM 691 O O . ALA A 1 85 ? -16.705 3.910 0.425 1.00 97.88 85 ALA A O 1
ATOM 692 N N . TRP A 1 86 ? -15.208 4.667 1.934 1.00 97.94 86 TRP A N 1
ATOM 693 C CA . TRP A 1 86 ? -14.567 5.630 1.035 1.00 97.94 86 TRP A CA 1
ATOM 694 C C . TRP A 1 86 ? -13.945 4.957 -0.197 1.00 97.94 86 TRP A C 1
ATOM 696 O O . TRP A 1 86 ? -14.130 5.421 -1.328 1.00 97.94 86 TRP A O 1
ATOM 706 N N . ALA A 1 87 ? -13.238 3.839 0.004 1.00 97.81 87 ALA A N 1
ATOM 707 C CA . ALA A 1 87 ? -12.653 3.064 -1.085 1.00 97.81 87 ALA A CA 1
ATOM 708 C C . ALA A 1 87 ? -13.739 2.582 -2.055 1.00 97.81 87 ALA A C 1
ATOM 710 O O . ALA A 1 87 ? -13.627 2.796 -3.260 1.00 97.81 87 ALA A O 1
ATOM 711 N N . LYS A 1 88 ? -14.834 2.019 -1.531 1.00 97.56 88 LYS A N 1
ATOM 712 C CA . LYS A 1 88 ? -15.965 1.542 -2.333 1.00 97.56 88 LYS A CA 1
ATOM 713 C C . LYS A 1 88 ? -16.647 2.664 -3.116 1.00 97.56 88 LYS A C 1
ATOM 715 O O . LYS A 1 88 ? -16.934 2.472 -4.295 1.00 97.56 88 LYS A O 1
ATOM 720 N N . GLU A 1 89 ? -16.902 3.811 -2.488 1.00 98.06 89 GLU A N 1
ATOM 721 C CA . GLU A 1 89 ? -17.481 4.988 -3.156 1.00 98.06 89 GLU A CA 1
ATOM 722 C C . GLU A 1 89 ? -16.588 5.476 -4.305 1.00 98.06 89 GLU A C 1
ATOM 724 O O . GLU A 1 89 ? -17.078 5.850 -5.369 1.00 98.06 89 GLU A O 1
ATOM 729 N N . SER A 1 90 ? -15.272 5.383 -4.118 1.00 96.94 90 SER A N 1
ATOM 730 C CA . SER A 1 90 ? -14.275 5.766 -5.117 1.00 96.94 90 SER A CA 1
ATOM 731 C C . SER A 1 90 ? -13.988 4.677 -6.167 1.00 96.94 90 SER A C 1
ATOM 733 O O . SER A 1 90 ? -13.213 4.915 -7.093 1.00 96.94 90 SER A O 1
ATOM 735 N N . GLY A 1 91 ? -14.586 3.485 -6.044 1.00 97.12 91 GLY A N 1
ATOM 736 C CA . GLY A 1 91 ? -14.341 2.346 -6.937 1.00 97.12 91 GLY A CA 1
ATOM 737 C C . GLY A 1 91 ? -12.979 1.666 -6.743 1.00 97.12 91 GLY A C 1
ATOM 738 O O . GLY A 1 91 ? -12.429 1.113 -7.694 1.00 97.12 91 GLY A O 1
ATOM 739 N N . TYR A 1 92 ? -12.409 1.739 -5.541 1.00 98.31 92 TYR A N 1
ATOM 740 C CA . TYR A 1 92 ? -11.123 1.144 -5.175 1.00 98.31 92 TYR A CA 1
ATOM 741 C C . TYR A 1 92 ? -11.308 -0.156 -4.392 1.00 98.31 92 TYR A C 1
ATOM 743 O O . TYR A 1 92 ? -12.293 -0.335 -3.673 1.00 98.31 92 TYR A O 1
ATOM 751 N N . ASP A 1 93 ? -10.315 -1.038 -4.478 1.00 97.88 93 ASP A N 1
ATOM 752 C CA . ASP A 1 93 ? -10.270 -2.228 -3.631 1.00 97.88 93 ASP A CA 1
ATOM 753 C C . ASP A 1 93 ? -9.836 -1.838 -2.213 1.00 97.88 93 ASP A C 1
ATOM 755 O O . ASP A 1 93 ? -8.940 -1.011 -2.054 1.00 97.88 93 ASP A O 1
ATOM 759 N N . ALA A 1 94 ? -10.418 -2.462 -1.189 1.00 98.12 94 ALA A N 1
ATOM 760 C CA . ALA A 1 94 ? -9.990 -2.322 0.202 1.00 98.12 94 ALA A CA 1
ATOM 761 C C . ALA A 1 94 ? -9.728 -3.703 0.808 1.00 98.12 94 ALA A C 1
ATOM 763 O O . ALA A 1 94 ? -10.597 -4.572 0.738 1.00 98.12 94 ALA A O 1
ATOM 764 N N . MET A 1 95 ? -8.551 -3.915 1.398 1.00 98.31 95 MET A N 1
ATOM 765 C CA . MET A 1 95 ? -8.163 -5.225 1.939 1.00 98.31 95 MET A CA 1
ATOM 766 C C . MET A 1 95 ? -7.206 -5.124 3.139 1.00 98.31 95 MET A C 1
ATOM 768 O O . MET A 1 95 ? -6.517 -4.118 3.295 1.00 98.31 95 MET A O 1
ATOM 772 N N . PRO A 1 96 ? -7.105 -6.157 3.992 1.00 97.81 96 PRO A N 1
ATOM 773 C CA . PRO A 1 96 ? -6.073 -6.214 5.025 1.00 97.81 96 PRO A CA 1
ATOM 774 C C . PRO A 1 96 ? -4.654 -6.179 4.439 1.00 97.81 96 PRO A C 1
ATOM 776 O O . PRO A 1 96 ? -4.414 -6.674 3.333 1.00 97.81 96 PRO A O 1
ATOM 779 N N . ARG A 1 97 ? -3.688 -5.662 5.209 1.00 97.25 97 ARG A N 1
ATOM 780 C CA . ARG A 1 97 ? -2.260 -5.619 4.845 1.00 97.25 97 ARG A CA 1
ATOM 781 C C . ARG A 1 97 ? -1.759 -6.965 4.323 1.00 97.25 97 ARG A C 1
ATOM 783 O O . ARG A 1 97 ? -1.117 -7.004 3.277 1.00 97.25 97 ARG A O 1
ATOM 790 N N . GLU A 1 98 ? -2.035 -8.066 5.024 1.00 96.94 98 GLU A N 1
ATOM 791 C CA . GLU A 1 98 ? -1.551 -9.399 4.638 1.00 96.94 98 GLU A CA 1
ATOM 792 C C . GLU A 1 98 ? -2.069 -9.819 3.256 1.00 96.94 98 GLU A C 1
ATOM 794 O O . GLU A 1 98 ? -1.345 -10.454 2.483 1.00 96.94 98 GLU A O 1
ATOM 799 N N . GLU A 1 99 ? -3.316 -9.467 2.942 1.00 97.75 99 GLU A N 1
ATOM 800 C CA . GLU A 1 99 ? -3.930 -9.749 1.649 1.00 97.75 99 GLU A CA 1
ATOM 801 C C . GLU A 1 99 ? -3.316 -8.876 0.557 1.00 97.75 99 GLU A C 1
ATOM 803 O O . GLU A 1 99 ? -2.936 -9.403 -0.490 1.00 97.75 99 GLU A O 1
ATOM 808 N N . PHE A 1 100 ? -3.119 -7.582 0.820 1.00 98.12 100 PHE A N 1
ATOM 809 C CA . PHE A 1 100 ? -2.425 -6.681 -0.101 1.00 98.12 100 PHE A CA 1
ATOM 810 C C . PHE A 1 100 ? -1.024 -7.191 -0.440 1.00 98.12 100 PHE A C 1
ATOM 812 O O . PHE A 1 100 ? -0.660 -7.280 -1.615 1.00 98.12 100 PHE A O 1
ATOM 819 N N . VAL A 1 101 ? -0.254 -7.605 0.568 1.00 97.50 101 VAL A N 1
ATOM 820 C CA . VAL A 1 101 ? 1.115 -8.092 0.372 1.00 97.50 101 VAL A CA 1
ATOM 821 C C . VAL A 1 101 ? 1.140 -9.332 -0.520 1.00 97.50 101 VAL A C 1
ATOM 823 O O . VAL A 1 101 ? 1.932 -9.405 -1.462 1.00 97.50 101 VAL A O 1
ATOM 826 N N . LYS A 1 102 ? 0.262 -10.301 -0.246 1.00 97.12 102 LYS A N 1
ATOM 827 C CA . LYS A 1 102 ? 0.253 -11.600 -0.934 1.00 97.12 102 LYS A CA 1
ATOM 828 C C . LYS A 1 102 ? -0.402 -11.559 -2.311 1.00 97.12 102 LYS A C 1
ATOM 830 O O . LYS A 1 102 ? 0.049 -12.274 -3.200 1.00 97.12 102 LYS A O 1
ATOM 835 N N . SER A 1 103 ? -1.462 -10.772 -2.481 1.00 97.06 103 SER A N 1
ATOM 836 C CA . SER A 1 103 ? -2.283 -10.776 -3.701 1.00 97.06 103 SER A CA 1
ATOM 837 C C . SER A 1 103 ? -1.962 -9.635 -4.667 1.00 97.06 103 SER A C 1
ATOM 839 O O . SER A 1 103 ? -2.268 -9.745 -5.855 1.00 97.06 103 SER A O 1
ATOM 841 N N . VAL A 1 104 ? -1.325 -8.558 -4.193 1.00 97.50 104 VAL A N 1
ATOM 842 C CA . VAL A 1 104 ? -1.029 -7.370 -5.006 1.00 97.50 104 VAL A CA 1
ATOM 843 C C . VAL A 1 104 ? 0.463 -7.064 -5.009 1.00 97.50 104 VAL A C 1
ATOM 845 O O . VAL A 1 104 ? 1.095 -7.136 -6.061 1.00 97.50 104 VAL A O 1
ATOM 848 N N . PHE A 1 105 ? 1.047 -6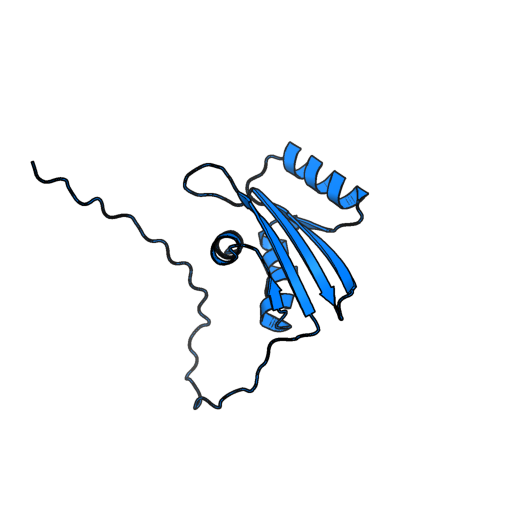.754 -3.850 1.00 97.69 105 PHE A N 1
ATOM 849 C CA . PHE A 1 105 ? 2.409 -6.227 -3.774 1.00 97.69 105 PHE A CA 1
ATOM 850 C C . PHE A 1 105 ? 3.454 -7.223 -4.284 1.00 97.69 105 PHE A C 1
ATOM 852 O O . PHE A 1 105 ? 4.184 -6.898 -5.213 1.00 97.69 105 PHE A O 1
ATOM 859 N N . LEU A 1 106 ? 3.530 -8.436 -3.722 1.00 96.50 106 LEU A N 1
ATOM 860 C CA . LEU A 1 106 ? 4.535 -9.422 -4.136 1.00 96.50 106 LEU A CA 1
ATOM 861 C C . LEU A 1 106 ? 4.330 -9.907 -5.582 1.00 96.50 106 LEU A C 1
ATOM 863 O O . LEU A 1 106 ? 5.317 -9.919 -6.320 1.00 96.50 106 LEU A O 1
ATOM 867 N N . PRO A 1 107 ? 3.103 -10.218 -6.046 1.00 96.94 107 PRO A N 1
ATOM 868 C CA . PRO A 1 107 ? 2.887 -10.552 -7.453 1.00 96.94 107 PRO A CA 1
ATOM 869 C C . PRO A 1 107 ? 3.333 -9.447 -8.420 1.00 96.94 107 PRO A C 1
ATOM 871 O O . PRO A 1 107 ? 3.905 -9.740 -9.469 1.00 96.94 107 PRO A O 1
ATOM 874 N N . LEU A 1 108 ? 3.118 -8.169 -8.088 1.00 97.31 108 LEU A N 1
ATOM 875 C CA . LEU A 1 108 ? 3.547 -7.059 -8.946 1.00 97.31 108 LEU A CA 1
ATOM 876 C C . LEU A 1 108 ? 5.053 -6.787 -8.825 1.00 97.31 108 LEU A C 1
ATOM 878 O O . LEU A 1 108 ? 5.759 -6.759 -9.830 1.00 97.31 108 LEU A O 1
ATOM 882 N N . ALA A 1 109 ? 5.555 -6.595 -7.607 1.00 95.31 109 ALA A N 1
ATOM 883 C CA . ALA A 1 109 ? 6.92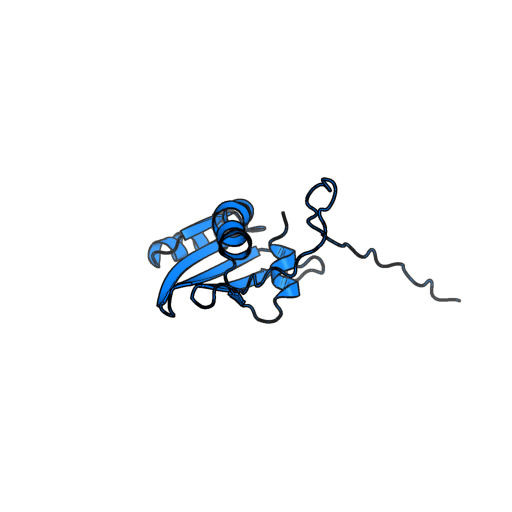9 -6.174 -7.350 1.00 95.31 109 ALA A CA 1
ATOM 884 C C . ALA A 1 109 ? 7.951 -7.290 -7.609 1.00 95.31 109 ALA A C 1
ATOM 886 O O . ALA A 1 109 ? 9.021 -7.024 -8.152 1.00 95.31 109 ALA A O 1
ATOM 887 N N . LEU A 1 110 ? 7.641 -8.534 -7.229 1.00 92.88 110 LEU A N 1
ATOM 888 C CA . LEU A 1 110 ? 8.576 -9.656 -7.334 1.00 92.88 110 LEU A CA 1
ATOM 889 C C . LEU A 1 110 ? 8.369 -10.459 -8.618 1.00 92.88 110 LEU A C 1
ATOM 891 O O . LEU A 1 110 ? 9.332 -10.667 -9.356 1.00 92.88 110 LEU A O 1
ATOM 895 N N . ASP A 1 111 ? 7.140 -10.901 -8.889 1.00 93.69 111 ASP A N 1
ATOM 896 C CA . ASP A 1 111 ? 6.889 -11.818 -10.009 1.00 93.69 111 ASP A CA 1
ATOM 897 C C . ASP A 1 111 ? 6.835 -11.069 -11.349 1.00 93.69 111 ASP A C 1
ATOM 899 O O . ASP A 1 111 ? 7.430 -11.508 -12.334 1.00 93.69 111 ASP A O 1
ATOM 903 N N . GLN A 1 112 ? 6.177 -9.905 -11.383 1.00 94.56 112 GLN A N 1
ATOM 904 C CA . GLN A 1 112 ? 6.072 -9.066 -12.586 1.00 94.56 112 GLN A CA 1
ATOM 905 C C . GLN A 1 112 ? 7.154 -7.984 -12.687 1.00 94.56 112 GLN A C 1
ATOM 907 O O . GLN A 1 112 ? 7.236 -7.303 -13.712 1.00 94.56 112 GLN A O 1
ATOM 912 N N . ARG A 1 113 ? 8.001 -7.851 -11.656 1.00 95.38 113 ARG A N 1
ATOM 913 C CA . ARG A 1 113 ? 9.120 -6.895 -11.584 1.00 95.38 113 ARG A CA 1
ATOM 914 C C . ARG A 1 113 ? 8.697 -5.445 -11.833 1.00 95.38 113 ARG A C 1
ATOM 916 O O . ARG A 1 113 ? 9.408 -4.704 -12.510 1.00 95.38 113 ARG A O 1
ATOM 923 N N . ALA A 1 114 ? 7.536 -5.054 -11.310 1.00 97.00 114 ALA A N 1
ATOM 924 C CA . ALA A 1 114 ? 7.068 -3.676 -11.355 1.00 97.00 114 ALA A CA 1
ATOM 925 C C . ALA A 1 114 ? 8.100 -2.721 -10.737 1.00 97.00 114 ALA A C 1
ATOM 927 O O . ALA A 1 114 ? 8.730 -3.041 -9.724 1.00 97.00 114 ALA A O 1
ATOM 928 N N . VAL A 1 115 ? 8.228 -1.523 -11.304 1.00 96.94 115 VAL A N 1
ATOM 929 C CA . VAL A 1 115 ? 8.984 -0.434 -10.683 1.00 96.94 115 VAL A CA 1
ATOM 930 C C . VAL A 1 115 ? 8.210 0.043 -9.456 1.00 96.94 115 VAL A C 1
ATOM 932 O O . VAL A 1 115 ? 7.113 0.590 -9.577 1.00 96.94 115 VAL A O 1
ATOM 935 N N . VAL A 1 116 ? 8.770 -0.186 -8.269 1.00 97.12 116 VAL A N 1
ATOM 936 C CA . VAL A 1 116 ? 8.166 0.233 -7.000 1.00 97.12 116 VAL A CA 1
ATOM 937 C C . VAL A 1 116 ? 8.614 1.652 -6.670 1.00 97.12 116 VAL A C 1
ATOM 939 O O . VAL A 1 116 ? 9.811 1.928 -6.590 1.00 97.12 116 VAL A O 1
ATOM 942 N N . VAL A 1 117 ? 7.650 2.545 -6.475 1.00 97.06 117 VAL A N 1
ATOM 943 C CA . VAL A 1 117 ? 7.874 3.973 -6.251 1.00 97.06 117 VAL A CA 1
ATOM 944 C C . VAL A 1 117 ? 7.197 4.391 -4.952 1.00 97.06 117 VAL A C 1
ATOM 946 O O . VAL A 1 117 ? 6.034 4.079 -4.717 1.00 97.06 117 VAL A O 1
ATOM 949 N N . GLY A 1 118 ? 7.925 5.140 -4.136 1.00 95.69 118 GLY A N 1
ATOM 950 C CA . GLY A 1 118 ? 7.420 5.775 -2.925 1.00 95.69 118 GLY A CA 1
ATOM 951 C C . GLY A 1 118 ? 8.405 6.838 -2.461 1.00 95.69 118 GLY A C 1
ATOM 952 O O . GLY A 1 118 ? 9.581 6.822 -2.850 1.00 95.69 118 GLY A O 1
ATOM 953 N N . PHE A 1 119 ? 7.933 7.782 -1.657 1.00 93.19 119 PHE A N 1
ATOM 954 C CA . PHE A 1 119 ? 8.808 8.762 -1.031 1.00 93.19 119 PHE A CA 1
ATOM 955 C C . PHE A 1 119 ? 9.340 8.173 0.272 1.00 93.19 119 PHE A C 1
ATOM 957 O O . PHE A 1 119 ? 8.566 7.707 1.086 1.00 93.19 119 PHE A O 1
ATOM 964 N N . ASN A 1 120 ? 10.661 8.170 0.469 1.00 90.94 120 ASN A N 1
ATOM 965 C CA . ASN A 1 120 ? 11.272 7.549 1.652 1.00 90.94 120 ASN A CA 1
ATOM 966 C C . ASN A 1 120 ? 10.949 6.039 1.808 1.00 90.94 120 ASN A C 1
ATOM 968 O O . ASN A 1 120 ? 10.930 5.486 2.907 1.00 90.94 120 ASN A O 1
ATOM 972 N N . LEU A 1 121 ? 10.804 5.361 0.664 1.00 91.06 121 LEU A N 1
ATOM 973 C CA . LEU A 1 121 ? 10.312 3.990 0.50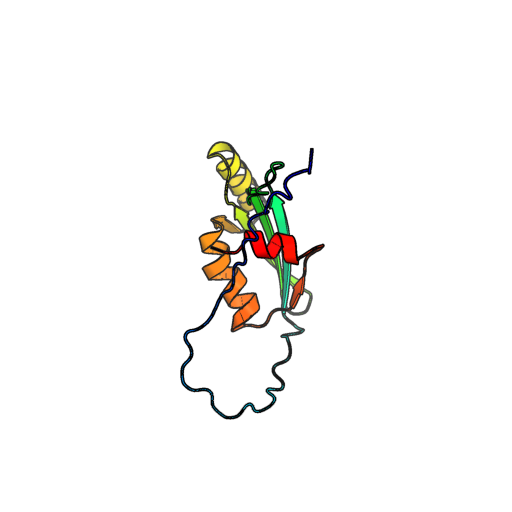2 1.00 91.06 121 LEU A CA 1
ATOM 974 C C . LEU A 1 121 ? 10.880 2.912 1.457 1.00 91.06 121 LEU A C 1
ATOM 976 O O . LEU A 1 121 ? 10.135 1.993 1.801 1.00 91.06 121 LEU A O 1
ATOM 980 N N . PRO A 1 122 ? 12.156 2.936 1.902 1.00 92.38 122 PRO A N 1
ATOM 981 C CA . PRO A 1 122 ? 12.632 1.962 2.887 1.00 92.38 122 PRO A CA 1
ATOM 982 C C . PRO A 1 122 ? 11.792 1.912 4.172 1.00 92.38 122 PRO A C 1
ATOM 984 O O . PRO A 1 122 ? 11.662 0.840 4.771 1.00 92.38 122 PRO A O 1
ATOM 987 N N . PHE A 1 123 ? 11.204 3.038 4.582 1.00 90.94 123 PHE A N 1
ATOM 988 C CA . PHE A 1 123 ? 10.343 3.098 5.757 1.00 90.94 123 PHE A CA 1
ATOM 989 C C . PHE A 1 123 ? 9.000 2.421 5.477 1.00 90.94 123 PHE A C 1
ATOM 991 O O . PHE A 1 123 ? 8.658 1.481 6.195 1.00 90.94 123 PHE A O 1
ATOM 998 N N . ASP A 1 124 ? 8.322 2.764 4.383 1.00 94.12 124 ASP A N 1
ATOM 999 C CA . ASP A 1 124 ? 7.046 2.155 3.985 1.00 94.12 124 ASP A CA 1
ATOM 1000 C C . ASP A 1 124 ? 7.156 0.650 3.714 1.00 94.12 124 ASP A C 1
ATOM 1002 O O . ASP A 1 124 ? 6.345 -0.146 4.190 1.00 94.12 124 ASP A O 1
ATOM 1006 N N . LEU A 1 125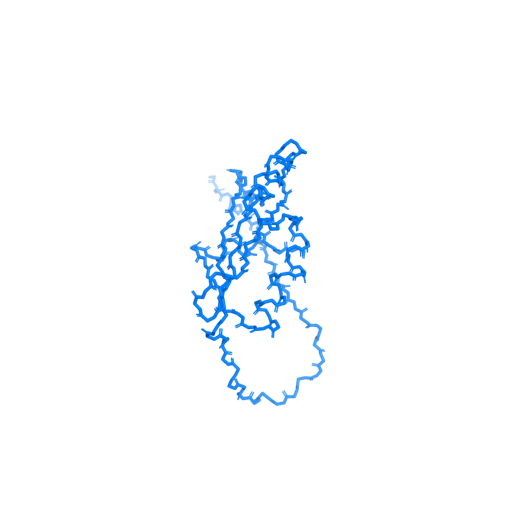 ? 8.207 0.213 3.011 1.00 94.44 125 LEU A N 1
ATOM 1007 C CA . LEU A 1 125 ? 8.436 -1.211 2.734 1.00 94.44 125 LEU A CA 1
ATOM 1008 C C . LEU A 1 125 ? 8.550 -2.031 4.017 1.00 94.44 125 LEU A C 1
ATOM 1010 O O . LEU A 1 125 ? 8.060 -3.160 4.085 1.00 94.44 125 LEU A O 1
ATOM 1014 N N . SER A 1 126 ? 9.175 -1.466 5.051 1.00 92.31 126 SER A N 1
ATOM 1015 C CA . SER A 1 126 ? 9.306 -2.153 6.333 1.00 92.31 126 SER A CA 1
ATOM 1016 C C . SER A 1 126 ? 7.954 -2.362 7.032 1.00 92.31 126 SER A C 1
ATOM 1018 O O . SER A 1 126 ? 7.835 -3.290 7.833 1.00 92.31 126 SER A O 1
ATOM 1020 N N . ARG A 1 127 ? 6.934 -1.551 6.705 1.00 92.88 127 ARG A N 1
ATOM 1021 C CA . ARG A 1 127 ? 5.565 -1.656 7.244 1.00 92.88 127 ARG A CA 1
ATOM 1022 C C . ARG A 1 127 ? 4.739 -2.755 6.574 1.00 92.88 127 ARG A C 1
ATOM 1024 O O . ARG A 1 127 ? 3.821 -3.296 7.190 1.00 92.88 127 ARG A O 1
ATOM 1031 N N . LEU A 1 128 ? 5.083 -3.105 5.334 1.00 92.44 128 LEU A N 1
ATOM 1032 C CA . LEU A 1 128 ? 4.441 -4.176 4.566 1.00 92.44 128 LEU A CA 1
ATOM 1033 C C . LEU A 1 128 ? 4.954 -5.576 4.923 1.00 92.44 128 LEU A C 1
ATOM 1035 O O . LEU A 1 128 ? 4.323 -6.567 4.569 1.00 92.44 128 LEU A O 1
ATOM 1039 N N . ALA A 1 129 ? 6.101 -5.689 5.592 1.00 83.12 129 ALA A N 1
ATOM 1040 C CA . ALA A 1 129 ? 6.640 -6.988 5.974 1.00 83.12 129 ALA A CA 1
ATOM 1041 C C . ALA A 1 129 ? 5.713 -7.681 6.991 1.00 83.12 129 ALA A C 1
ATOM 1043 O O . ALA A 1 129 ? 5.492 -7.151 8.081 1.00 83.12 129 ALA A O 1
ATOM 1044 N N . VAL A 1 130 ? 5.216 -8.866 6.629 1.00 67.50 130 VAL A N 1
ATOM 1045 C CA . VAL A 1 130 ? 4.356 -9.757 7.431 1.00 67.50 130 VAL A CA 1
ATOM 1046 C C . VAL A 1 130 ? 5.065 -11.058 7.766 1.00 67.50 130 VAL A C 1
ATOM 1048 O O . VAL A 1 130 ? 5.855 -11.531 6.915 1.00 67.50 130 VAL A O 1
#

pLDDT: mean 87.6, std 15.39, range [39.81, 98.62]

Radius of gyration: 18.33 Å; chains: 1; bounding box: 48×34×56 Å

Secondary structure (DSSP, 8-state):
------PPP------------PPP--------EEEEEEEEEEEE-SSTT--EEEEEEEEEETTEEEEEEEEESS--HHHHHHHHHHHHHTT-EEEEHHHHIIIIIHIIIIIS-EEEE-TTHHHHHHHH--